Protein AF-A0ABC8BJB3-F1 (afdb_monomer)

pLDDT: mean 82.56, std 6.91, range [41.44, 89.44]

Solvent-accessible surface area (backbone atoms only — not comparable to full-atom values): 6788 Å² total; per-residue (Å²): 130,88,75,75,54,69,66,57,58,52,47,53,50,50,52,53,48,53,54,43,51,51,51,46,45,53,44,16,75,74,39,36,70,61,53,50,62,46,38,62,78,16,56,62,55,52,53,45,43,63,76,37,63,56,90,46,71,67,31,36,31,53,46,39,52,53,48,37,52,48,71,74,44,46,71,64,34,42,74,68,70,36,35,55,71,62,39,67,66,72,42,59,64,70,58,51,52,53,44,47,48,49,49,51,53,48,53,50,45,52,52,51,50,52,52,50,54,50,46,76,73,75,108

Organism: NCBI:txid693985

Secondary structure (DSSP, 8-state):
-----HHHHHHHHHHHHHHHHHHHHHHHHHHHHHHHHHTTT-HHHHHHHHHT---SHHHHHHHHHHHHHHHHSHHHHHHTTSS-HHHHHHS-HHHHHHHHHHHHHHHHHHHHHHHHHHHHHH-

Sequence (123 aa):
MNTVEPGIIAGIIMASVFLNLITMAYTAHRYIDTVESHLSNCQFVNDYKRLYAGDDLRSKVQRLWMAALVLSTPGLLIRRKLVDPQDLKNFPAELKVRILAAWMIGMLAMTASVIFYFWTKYL

Mean predicted aligned error: 6.94 Å

Structure (mmCIF, N/CA/C/O backbone):
data_AF-A0ABC8BJB3-F1
#
_entry.id   AF-A0ABC8BJB3-F1
#
loop_
_atom_site.group_PDB
_atom_site.id
_atom_site.type_symbol
_atom_site.label_atom_id
_atom_site.label_alt_id
_atom_site.label_comp_id
_atom_site.label_asym_id
_atom_site.label_entity_id
_atom_site.label_seq_id
_atom_site.pdbx_PDB_ins_code
_atom_site.Cartn_x
_atom_site.Cartn_y
_atom_site.Cartn_z
_atom_site.occupancy
_atom_site.B_iso_or_equiv
_atom_site.auth_seq_id
_atom_site.auth_comp_id
_atom_site.auth_asym_id
_atom_site.auth_atom_id
_atom_site.pdbx_PDB_model_num
ATOM 1 N N . MET A 1 1 ? 11.912 4.094 -36.645 1.00 41.44 1 MET A N 1
ATOM 2 C CA . MET A 1 1 ? 11.321 3.366 -35.500 1.00 41.44 1 MET A CA 1
ATOM 3 C C . MET A 1 1 ? 11.772 4.095 -34.250 1.00 41.44 1 MET A C 1
ATOM 5 O O . MET A 1 1 ? 12.966 4.112 -33.997 1.00 41.44 1 MET A O 1
ATOM 9 N N . ASN A 1 2 ? 10.866 4.788 -33.558 1.00 49.53 2 ASN A N 1
ATOM 10 C CA . ASN A 1 2 ? 11.206 5.582 -32.376 1.00 49.53 2 ASN A CA 1
ATOM 11 C C . ASN A 1 2 ? 11.551 4.625 -31.233 1.00 49.53 2 ASN A C 1
ATOM 13 O O . ASN A 1 2 ? 10.662 4.109 -30.560 1.00 49.53 2 ASN A O 1
ATOM 17 N N . THR A 1 3 ? 12.837 4.331 -31.072 1.00 62.78 3 THR A N 1
ATOM 18 C CA . THR A 1 3 ? 13.362 3.548 -29.958 1.00 62.78 3 THR A CA 1
ATOM 19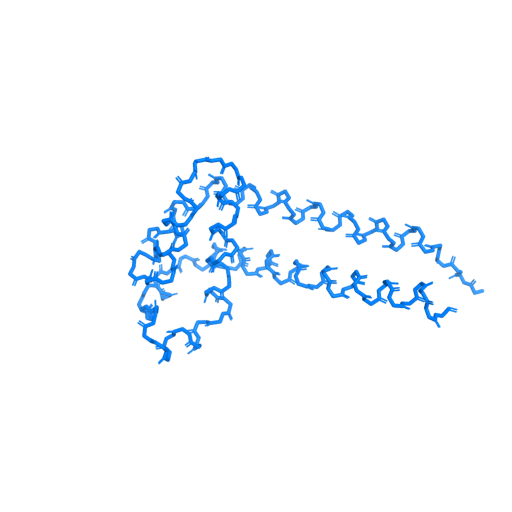 C C . THR A 1 3 ? 13.246 4.407 -28.711 1.00 62.78 3 THR A C 1
ATOM 21 O O . THR A 1 3 ? 14.131 5.206 -28.417 1.00 62.78 3 THR A O 1
ATOM 24 N N . VAL A 1 4 ? 12.112 4.311 -28.017 1.00 66.69 4 VAL A N 1
ATOM 25 C CA . VAL A 1 4 ? 11.988 4.874 -26.672 1.00 66.69 4 VAL A CA 1
ATOM 26 C C . VAL A 1 4 ? 13.131 4.281 -25.857 1.00 66.69 4 VAL A C 1
ATOM 28 O O . VAL A 1 4 ? 13.220 3.059 -25.726 1.00 66.69 4 VAL A O 1
ATOM 31 N N . GLU A 1 5 ? 14.039 5.131 -25.380 1.00 80.88 5 GLU A N 1
ATOM 32 C CA . GLU A 1 5 ? 15.176 4.662 -24.600 1.00 80.88 5 GLU A CA 1
ATOM 33 C C . GLU A 1 5 ? 14.646 3.924 -23.363 1.00 80.88 5 GLU A C 1
ATOM 35 O O . GLU A 1 5 ? 13.798 4.470 -22.645 1.00 80.88 5 GLU A O 1
ATOM 40 N N . PRO A 1 6 ? 15.135 2.707 -23.070 1.00 80.50 6 PRO A N 1
ATOM 41 C CA . PRO A 1 6 ? 14.722 1.949 -21.890 1.00 80.50 6 PRO A CA 1
ATOM 42 C C . PRO A 1 6 ? 14.811 2.764 -20.592 1.00 80.50 6 PRO A C 1
ATOM 44 O O . PRO A 1 6 ? 14.014 2.563 -19.676 1.00 80.50 6 PRO A O 1
ATOM 47 N N . GLY A 1 7 ? 15.733 3.734 -20.536 1.00 83.06 7 GLY A N 1
ATOM 48 C CA . GLY A 1 7 ? 15.873 4.677 -19.428 1.00 83.06 7 GLY A CA 1
ATOM 49 C C . GLY A 1 7 ? 14.640 5.555 -19.189 1.00 83.06 7 GLY A C 1
ATOM 50 O O . GLY A 1 7 ? 14.282 5.784 -18.037 1.00 83.06 7 GLY A O 1
ATOM 51 N N . ILE A 1 8 ? 13.937 5.987 -20.241 1.00 86.38 8 ILE A N 1
ATOM 52 C CA . ILE A 1 8 ? 12.709 6.791 -20.114 1.00 86.38 8 ILE A CA 1
ATOM 53 C C . ILE A 1 8 ? 11.586 5.940 -19.513 1.00 86.38 8 ILE A C 1
ATOM 55 O O . ILE A 1 8 ? 10.891 6.382 -18.599 1.00 86.38 8 ILE A O 1
ATOM 59 N N . ILE A 1 9 ? 11.445 4.694 -19.975 1.00 86.06 9 ILE A N 1
ATOM 60 C CA . ILE A 1 9 ? 10.439 3.750 -19.464 1.00 86.06 9 ILE A CA 1
ATOM 61 C C . ILE A 1 9 ? 10.709 3.448 -17.985 1.00 86.06 9 ILE A C 1
ATOM 63 O O . ILE A 1 9 ? 9.808 3.566 -17.153 1.00 86.06 9 ILE A O 1
ATOM 67 N N . ALA A 1 10 ? 11.961 3.140 -17.639 1.00 85.44 10 ALA A N 1
ATOM 68 C CA . ALA A 1 10 ? 12.373 2.921 -16.256 1.00 85.44 10 ALA A CA 1
ATOM 69 C C . ALA A 1 10 ? 12.139 4.163 -15.378 1.00 85.44 10 ALA A C 1
ATOM 71 O O . ALA A 1 10 ? 11.665 4.038 -14.249 1.00 85.44 10 ALA A O 1
ATOM 72 N N . GLY A 1 11 ? 12.418 5.360 -15.904 1.00 88.25 11 GLY A N 1
ATOM 73 C CA . GLY A 1 11 ? 12.177 6.631 -15.223 1.00 88.25 11 GLY A CA 1
ATOM 74 C C . GLY A 1 11 ? 10.699 6.858 -14.899 1.00 88.25 11 GLY A C 1
ATOM 75 O O . GLY A 1 11 ? 10.369 7.198 -13.764 1.00 88.25 11 GLY A O 1
ATOM 76 N N . ILE A 1 12 ? 9.799 6.601 -15.854 1.00 88.75 12 ILE A N 1
ATOM 77 C CA . ILE A 1 12 ? 8.344 6.725 -15.656 1.00 88.75 12 ILE A CA 1
ATOM 78 C C . ILE A 1 12 ? 7.844 5.725 -14.604 1.00 88.75 12 ILE A C 1
ATOM 80 O O . ILE A 1 12 ? 7.056 6.091 -13.726 1.00 88.75 12 ILE A O 1
ATOM 84 N N . ILE A 1 13 ? 8.318 4.475 -14.658 1.00 88.00 13 ILE A N 1
ATOM 85 C CA . ILE A 1 13 ? 7.959 3.444 -13.675 1.00 88.00 13 ILE A CA 1
ATOM 86 C C . ILE A 1 13 ? 8.441 3.858 -12.280 1.00 88.00 13 ILE A C 1
ATOM 88 O O . ILE A 1 13 ? 7.645 3.864 -11.342 1.00 88.00 13 ILE A O 1
ATOM 92 N N . MET A 1 14 ? 9.704 4.277 -12.141 1.00 87.75 14 MET A N 1
ATOM 93 C CA . MET A 1 14 ? 10.244 4.745 -10.861 1.00 87.75 14 MET A CA 1
ATOM 94 C C . MET A 1 14 ? 9.462 5.938 -10.317 1.00 87.75 14 MET A C 1
ATOM 96 O O . MET A 1 14 ? 9.034 5.903 -9.164 1.00 87.75 14 MET A O 1
ATOM 100 N N . ALA A 1 15 ? 9.217 6.965 -11.134 1.00 89.44 15 ALA A N 1
ATOM 101 C CA . ALA A 1 15 ? 8.445 8.134 -10.720 1.00 89.44 15 ALA A CA 1
ATOM 102 C C . ALA A 1 15 ? 7.048 7.739 -10.212 1.00 89.44 15 ALA A C 1
ATOM 104 O O . ALA A 1 15 ? 6.615 8.208 -9.160 1.00 89.44 15 ALA A O 1
ATOM 105 N N . SER A 1 16 ? 6.380 6.813 -10.904 1.00 86.94 16 SER A N 1
ATOM 106 C CA . SER A 1 16 ? 5.066 6.296 -10.505 1.00 86.94 16 SER A CA 1
ATOM 107 C C . SER A 1 16 ? 5.113 5.561 -9.159 1.00 86.94 16 SER A C 1
ATOM 109 O O . SER A 1 16 ? 4.240 5.764 -8.313 1.00 86.94 16 SER A O 1
ATOM 111 N N . VAL A 1 17 ? 6.151 4.750 -8.920 1.00 86.69 17 VAL A N 1
ATOM 112 C CA . VAL A 1 17 ? 6.365 4.063 -7.634 1.00 86.69 17 VAL A CA 1
ATOM 113 C C . VAL A 1 17 ? 6.594 5.071 -6.508 1.00 86.69 17 VAL A C 1
ATOM 115 O O . VAL A 1 17 ? 5.945 4.975 -5.467 1.00 86.69 17 VAL A O 1
ATOM 118 N N . PHE A 1 18 ? 7.462 6.066 -6.712 1.00 88.25 18 PHE A N 1
ATOM 119 C CA . PHE A 1 18 ? 7.742 7.090 -5.701 1.00 88.25 18 PHE A CA 1
ATOM 120 C C . PHE A 1 18 ? 6.509 7.930 -5.364 1.00 88.25 18 PHE A C 1
ATOM 122 O O . PHE A 1 18 ? 6.211 8.128 -4.186 1.00 88.25 18 PHE A O 1
ATOM 129 N N . LEU A 1 19 ? 5.750 8.373 -6.370 1.00 88.62 19 LEU A N 1
ATOM 130 C CA . LEU A 1 19 ? 4.500 9.106 -6.155 1.00 88.62 19 LEU A CA 1
ATOM 131 C C . LEU A 1 19 ? 3.487 8.277 -5.359 1.00 88.62 19 LEU A C 1
ATOM 133 O O . LEU A 1 19 ? 2.823 8.802 -4.459 1.00 88.62 19 LEU A O 1
ATOM 137 N N . ASN A 1 20 ? 3.397 6.975 -5.639 1.00 87.88 20 ASN A N 1
ATOM 138 C CA . ASN A 1 20 ? 2.520 6.089 -4.886 1.00 87.88 20 ASN A CA 1
ATOM 139 C C . ASN A 1 20 ? 2.992 5.909 -3.435 1.00 87.88 20 ASN A C 1
ATOM 141 O O . ASN A 1 20 ? 2.191 6.027 -2.510 1.00 87.88 20 ASN A O 1
ATOM 145 N N . LEU A 1 21 ? 4.295 5.715 -3.211 1.00 85.44 21 LEU A N 1
ATOM 146 C CA . LEU A 1 21 ? 4.865 5.630 -1.864 1.00 85.44 21 LEU A CA 1
ATOM 147 C C . LEU A 1 21 ? 4.588 6.894 -1.047 1.00 85.44 21 LEU A C 1
ATOM 149 O O . LEU A 1 21 ? 4.180 6.786 0.106 1.00 85.44 21 LEU A O 1
ATOM 153 N N . ILE A 1 22 ? 4.739 8.081 -1.642 1.00 88.12 22 ILE A N 1
ATOM 154 C CA . ILE A 1 22 ? 4.420 9.357 -0.985 1.00 88.12 22 ILE A CA 1
ATOM 155 C C . ILE A 1 22 ? 2.924 9.432 -0.661 1.00 88.12 22 ILE A C 1
ATOM 157 O O . ILE A 1 22 ? 2.546 9.787 0.455 1.00 88.12 22 ILE A O 1
ATOM 161 N N . THR A 1 23 ? 2.064 9.052 -1.607 1.00 85.81 23 THR A N 1
ATOM 162 C CA . THR A 1 23 ? 0.607 9.059 -1.417 1.00 85.81 23 THR A CA 1
ATOM 163 C C . THR A 1 23 ? 0.182 8.108 -0.300 1.00 85.81 23 THR A C 1
ATOM 165 O O . THR A 1 23 ? -0.638 8.474 0.547 1.00 85.81 23 THR A O 1
ATOM 168 N N . MET A 1 24 ? 0.760 6.907 -0.253 1.00 84.06 24 MET A N 1
ATOM 169 C CA . MET A 1 24 ? 0.528 5.932 0.809 1.00 84.06 24 MET A CA 1
ATOM 170 C C . MET A 1 24 ? 1.094 6.393 2.148 1.00 84.06 24 MET A C 1
ATOM 172 O O . MET A 1 24 ? 0.405 6.263 3.150 1.00 84.06 24 MET A O 1
ATOM 176 N N . ALA A 1 25 ? 2.291 6.979 2.184 1.00 85.12 25 ALA A N 1
ATOM 177 C CA . ALA A 1 25 ? 2.879 7.521 3.407 1.00 85.12 25 ALA A CA 1
ATOM 178 C C . ALA A 1 25 ? 2.032 8.660 3.986 1.00 85.12 25 ALA A C 1
ATOM 180 O O . ALA A 1 25 ? 1.729 8.659 5.178 1.00 85.12 25 ALA A O 1
ATOM 181 N N . TYR A 1 26 ? 1.573 9.581 3.136 1.00 87.69 26 TYR A N 1
ATOM 182 C CA . TYR A 1 26 ? 0.653 10.643 3.531 1.00 87.69 26 TYR A CA 1
ATOM 183 C C . TYR A 1 26 ? -0.672 10.074 4.049 1.00 87.69 26 TYR A C 1
ATOM 185 O O . TYR A 1 26 ? -1.164 10.478 5.103 1.00 87.69 26 TYR A O 1
ATOM 193 N N . THR A 1 27 ? -1.240 9.106 3.324 1.00 84.69 27 THR A N 1
ATOM 194 C CA . THR A 1 27 ? -2.513 8.486 3.705 1.00 84.69 27 THR A CA 1
ATOM 195 C C . THR A 1 27 ? -2.374 7.703 5.009 1.00 84.69 27 THR A C 1
ATOM 197 O O . THR A 1 27 ? -3.255 7.775 5.857 1.00 84.69 27 THR A O 1
ATOM 200 N N . ALA A 1 28 ? -1.248 7.022 5.213 1.00 85.75 28 ALA A N 1
ATOM 201 C CA . ALA A 1 28 ? -0.957 6.271 6.424 1.00 85.75 28 ALA A CA 1
ATOM 202 C C . ALA A 1 28 ? -0.785 7.216 7.607 1.00 85.75 28 ALA A C 1
ATOM 204 O O . ALA A 1 28 ? -1.403 7.019 8.639 1.00 85.75 28 ALA A O 1
ATOM 205 N N . HIS A 1 29 ? -0.019 8.293 7.459 1.00 85.00 29 HIS A N 1
ATOM 206 C CA . HIS A 1 29 ? 0.146 9.241 8.553 1.00 85.00 29 HIS A CA 1
ATOM 207 C C . HIS A 1 29 ? -1.179 9.921 8.934 1.00 85.00 29 HIS A C 1
ATOM 209 O O . HIS A 1 29 ? -1.416 10.179 10.111 1.00 85.00 29 HIS A O 1
ATOM 215 N N . ARG A 1 30 ? -2.035 10.250 7.959 1.00 86.56 30 ARG A N 1
ATOM 216 C CA . ARG A 1 30 ? -3.235 11.059 8.216 1.00 86.56 30 ARG A CA 1
ATOM 217 C C . ARG A 1 30 ? -4.496 10.257 8.526 1.00 86.56 30 ARG A C 1
ATOM 219 O O . ARG A 1 30 ? -5.344 10.754 9.256 1.00 86.56 30 ARG A O 1
ATOM 226 N N . TYR A 1 31 ? -4.648 9.068 7.951 1.00 84.81 31 TYR A N 1
ATOM 227 C CA . TYR A 1 31 ? -5.908 8.324 7.992 1.00 84.81 31 TYR A CA 1
ATOM 228 C C . TYR A 1 31 ? -5.791 6.943 8.634 1.00 84.81 31 TYR A C 1
ATOM 230 O O . TYR A 1 31 ? -6.822 6.295 8.785 1.00 84.81 31 TYR A O 1
ATOM 238 N N . ILE A 1 32 ? -4.599 6.474 9.033 1.00 85.19 32 ILE A N 1
ATOM 239 C CA . ILE A 1 32 ? -4.461 5.118 9.594 1.00 85.19 32 ILE A CA 1
ATOM 240 C C . ILE A 1 32 ? -5.344 4.906 10.823 1.00 85.19 32 ILE A C 1
ATOM 242 O O . ILE A 1 32 ? -5.998 3.875 10.916 1.00 85.19 32 ILE A O 1
ATOM 246 N N . ASP A 1 33 ? -5.452 5.901 11.702 1.00 84.12 33 ASP A N 1
ATOM 247 C CA . ASP A 1 33 ? -6.270 5.790 12.913 1.00 84.12 33 ASP A CA 1
ATOM 248 C C . ASP A 1 33 ? -7.761 5.668 12.573 1.00 84.12 33 ASP A C 1
ATOM 250 O O . ASP A 1 33 ? -8.491 4.903 13.199 1.00 84.12 33 ASP A O 1
ATOM 254 N N . THR A 1 34 ? -8.214 6.367 11.526 1.00 85.44 34 THR A N 1
ATOM 255 C CA . THR A 1 34 ? -9.583 6.250 11.005 1.00 85.44 34 THR A CA 1
ATOM 256 C C . THR A 1 34 ? -9.820 4.900 10.335 1.00 85.44 34 THR A C 1
ATOM 258 O O . THR A 1 34 ? -10.888 4.313 10.483 1.00 85.44 34 THR A O 1
ATOM 261 N N . VAL A 1 35 ? -8.841 4.392 9.587 1.00 84.69 35 VAL A N 1
ATOM 262 C CA . VAL A 1 35 ? -8.935 3.080 8.934 1.00 84.69 35 VAL A CA 1
ATOM 263 C C . VAL A 1 35 ? -9.021 1.975 9.987 1.00 84.69 35 VAL A C 1
ATOM 265 O O . VAL A 1 35 ? -9.882 1.103 9.895 1.00 84.69 35 VAL A O 1
ATOM 268 N N . GLU A 1 36 ? -8.163 2.032 11.003 1.00 84.00 36 GLU A N 1
ATOM 269 C CA . GLU A 1 36 ? -8.135 1.067 12.101 1.00 84.00 36 GLU A CA 1
ATOM 270 C C . GLU A 1 36 ? -9.381 1.154 12.986 1.00 84.00 36 GLU A C 1
ATOM 272 O O . GLU A 1 36 ? -9.839 0.121 13.466 1.00 84.00 36 GLU A O 1
ATOM 277 N N . SER A 1 37 ? -9.968 2.341 13.179 1.00 84.62 37 SER A N 1
ATOM 278 C CA . SER A 1 37 ? -11.210 2.467 13.950 1.00 84.62 37 SER A CA 1
ATOM 279 C C . SER A 1 37 ? -12.401 1.813 13.245 1.00 84.62 37 SER A C 1
ATOM 281 O O . SER A 1 37 ? -13.183 1.116 13.892 1.00 84.62 37 SER A O 1
ATOM 283 N N . HIS A 1 38 ? -12.503 1.963 11.920 1.00 82.25 38 HIS A N 1
ATOM 284 C CA . HIS A 1 38 ? -13.564 1.334 11.125 1.00 82.25 38 HIS A CA 1
ATOM 285 C C . HIS A 1 38 ? -13.357 -0.168 10.925 1.00 82.25 38 HIS A C 1
ATOM 287 O O . HIS A 1 38 ? -14.321 -0.872 10.657 1.00 82.25 38 HIS A O 1
ATOM 293 N N . LEU A 1 39 ? -12.120 -0.656 11.033 1.00 81.44 39 LEU A N 1
ATOM 294 C CA . LEU A 1 39 ? -11.776 -2.077 10.934 1.00 81.44 39 LEU A CA 1
ATOM 295 C C . LEU A 1 39 ? -11.456 -2.679 12.309 1.00 81.44 39 LEU A C 1
ATOM 297 O O . LEU A 1 39 ? -10.728 -3.667 12.402 1.00 81.44 39 LEU A O 1
ATOM 301 N N . SER A 1 40 ? -11.979 -2.088 13.383 1.00 80.94 40 SER A N 1
ATOM 302 C CA . SER A 1 40 ? -11.655 -2.486 14.754 1.00 80.94 40 SER A CA 1
ATOM 303 C C . SER A 1 40 ? -12.166 -3.883 15.120 1.00 80.94 40 SER A C 1
ATOM 305 O O . SER A 1 40 ? -11.542 -4.536 15.959 1.00 80.94 40 SER A O 1
ATOM 307 N N . ASN A 1 41 ? -13.213 -4.397 14.457 1.00 80.69 41 ASN A N 1
ATOM 308 C CA . ASN A 1 41 ? -13.677 -5.778 14.648 1.00 80.69 41 ASN A CA 1
ATOM 309 C C . ASN A 1 41 ? -12.943 -6.788 13.750 1.00 80.69 41 ASN A C 1
ATOM 311 O O . ASN A 1 41 ? -13.163 -7.995 13.856 1.00 80.69 41 ASN A O 1
ATOM 315 N N . CYS A 1 42 ? -12.045 -6.332 12.873 1.00 77.56 42 CYS A N 1
ATOM 316 C CA . CYS A 1 42 ? -11.245 -7.212 12.034 1.00 77.56 42 CYS A CA 1
ATOM 317 C C . CYS A 1 42 ? -10.070 -7.790 12.831 1.00 77.56 42 CYS A C 1
ATOM 319 O O . CYS A 1 42 ? -9.107 -7.088 13.156 1.00 77.56 42 CYS A O 1
ATOM 321 N N . GLN A 1 43 ? -10.109 -9.100 13.090 1.00 80.62 43 GLN A N 1
ATOM 322 C CA . GLN A 1 43 ? -9.024 -9.798 13.784 1.00 80.62 43 GLN A CA 1
ATOM 323 C C . GLN A 1 43 ? -7.693 -9.636 13.038 1.00 80.62 43 GLN A C 1
ATOM 325 O O . GLN A 1 43 ? -6.673 -9.343 13.653 1.00 80.62 43 GLN A O 1
ATOM 330 N N . PHE A 1 44 ? -7.724 -9.718 11.704 1.00 78.44 44 PHE A N 1
ATOM 331 C CA . PHE A 1 44 ? -6.536 -9.568 10.865 1.00 78.44 44 PHE A CA 1
ATOM 332 C C . PHE A 1 44 ? -5.879 -8.192 11.062 1.00 78.44 44 PHE A C 1
ATOM 334 O O . PHE A 1 44 ? -4.683 -8.113 11.321 1.00 78.44 44 PHE A O 1
ATOM 341 N N . VAL A 1 45 ? -6.649 -7.098 11.015 1.00 81.69 45 VAL A N 1
ATOM 342 C CA . VAL A 1 45 ? -6.110 -5.737 11.207 1.00 81.69 45 VAL A CA 1
ATOM 343 C C . VAL A 1 45 ? -5.546 -5.559 12.617 1.00 81.69 45 VAL A C 1
ATOM 345 O O . VAL A 1 45 ? -4.469 -4.983 12.769 1.00 81.69 45 VAL A O 1
ATOM 348 N N . ASN A 1 46 ? -6.210 -6.103 13.638 1.00 84.00 46 ASN A N 1
ATOM 349 C CA . ASN A 1 46 ? -5.724 -6.046 15.017 1.00 84.00 46 ASN A CA 1
ATOM 350 C C . ASN A 1 46 ? -4.427 -6.838 15.231 1.00 84.00 46 ASN A C 1
ATOM 352 O O . ASN A 1 46 ? -3.529 -6.361 15.929 1.00 84.00 46 ASN A O 1
ATOM 356 N N . ASP A 1 47 ? -4.291 -8.008 14.608 1.00 84.69 47 ASP A N 1
ATOM 357 C CA . ASP A 1 47 ? -3.066 -8.809 14.674 1.00 84.69 47 ASP A CA 1
ATOM 358 C C . ASP A 1 47 ? -1.889 -8.059 14.032 1.00 84.69 47 ASP A C 1
ATOM 360 O O . ASP A 1 47 ? -0.810 -7.964 14.623 1.00 84.69 47 ASP A O 1
ATOM 364 N N . TYR A 1 48 ? -2.106 -7.420 12.877 1.00 82.75 48 TYR A N 1
ATOM 365 C CA . TYR A 1 48 ? -1.084 -6.581 12.243 1.00 82.75 48 TYR A CA 1
ATOM 366 C C . TYR A 1 48 ? -0.787 -5.301 13.018 1.00 82.75 48 TYR A C 1
ATOM 368 O O . TYR A 1 48 ? 0.366 -4.874 13.053 1.00 82.75 48 TYR A O 1
ATOM 376 N N . LYS A 1 49 ? -1.784 -4.701 13.671 1.00 84.31 49 LYS A N 1
ATOM 377 C CA . LYS A 1 49 ? -1.575 -3.557 14.562 1.00 84.31 49 LYS A CA 1
ATOM 378 C C . LYS A 1 49 ? -0.667 -3.919 15.736 1.00 84.31 49 LYS A C 1
ATOM 380 O O . LYS A 1 49 ? 0.193 -3.122 16.094 1.00 84.31 49 LYS A O 1
ATOM 385 N N . ARG A 1 50 ? -0.810 -5.126 16.295 1.00 84.69 50 ARG A N 1
ATOM 386 C CA . ARG A 1 50 ? 0.083 -5.650 17.343 1.00 84.69 50 ARG A CA 1
ATOM 387 C C . ARG A 1 50 ? 1.481 -5.954 16.810 1.00 84.69 50 ARG A C 1
ATOM 389 O O . ARG A 1 50 ? 2.459 -5.606 17.461 1.00 84.69 50 ARG A O 1
ATOM 396 N N . LEU A 1 51 ? 1.579 -6.562 15.626 1.00 84.38 51 LEU A N 1
ATOM 397 C CA . LEU A 1 51 ? 2.864 -6.875 14.990 1.00 84.38 51 LEU A CA 1
ATOM 398 C C . LEU A 1 51 ? 3.655 -5.605 14.633 1.00 84.38 51 LEU A C 1
ATOM 400 O O . LEU A 1 51 ? 4.874 -5.565 14.768 1.00 84.38 51 LEU A O 1
ATOM 404 N N . TYR A 1 52 ? 2.949 -4.556 14.211 1.00 81.38 52 TYR A N 1
ATOM 405 C CA . TYR A 1 52 ? 3.497 -3.253 13.838 1.00 81.38 52 TYR A CA 1
ATOM 406 C C . TYR A 1 52 ? 3.064 -2.165 14.830 1.00 81.38 52 TYR A C 1
ATOM 408 O O . TYR A 1 52 ? 2.587 -1.096 14.439 1.00 81.38 52 TYR A O 1
ATOM 416 N N . ALA A 1 53 ? 3.252 -2.438 16.124 1.00 79.69 53 ALA A N 1
ATOM 417 C CA . ALA A 1 53 ? 2.892 -1.527 17.214 1.00 79.69 53 ALA A CA 1
ATOM 418 C C . ALA A 1 53 ? 3.769 -0.261 17.294 1.00 79.69 53 ALA A C 1
ATOM 420 O O . ALA A 1 53 ? 3.459 0.642 18.065 1.00 79.69 53 ALA A O 1
ATOM 421 N N . GLY A 1 54 ? 4.848 -0.178 16.508 1.00 79.62 54 GLY A N 1
ATOM 422 C CA . GLY A 1 54 ? 5.670 1.028 16.421 1.00 79.62 54 GLY A CA 1
ATOM 423 C C . GLY A 1 54 ? 4.874 2.226 15.897 1.00 79.62 54 GLY A C 1
ATOM 424 O O . GLY A 1 54 ? 4.006 2.075 15.031 1.00 79.62 54 GLY A O 1
ATOM 425 N N . ASP A 1 55 ? 5.196 3.423 16.384 1.00 77.00 55 ASP A N 1
ATOM 426 C CA . ASP A 1 55 ? 4.561 4.676 15.944 1.00 77.00 55 ASP A CA 1
ATOM 427 C C . ASP A 1 55 ? 5.282 5.337 14.749 1.00 77.00 55 ASP A C 1
ATOM 429 O O . ASP A 1 55 ? 4.917 6.417 14.275 1.00 77.00 55 ASP A O 1
ATOM 433 N N . ASP A 1 56 ? 6.295 4.656 14.214 1.00 84.31 56 ASP A N 1
ATOM 434 C CA . ASP A 1 56 ? 7.081 5.122 13.081 1.00 84.31 56 ASP A CA 1
ATOM 435 C C . ASP A 1 56 ? 6.261 5.169 11.781 1.00 84.31 56 ASP A C 1
ATOM 437 O O . ASP A 1 56 ? 5.300 4.427 11.559 1.00 84.31 56 ASP A O 1
ATOM 441 N N . LEU A 1 57 ? 6.695 6.003 10.831 1.00 81.38 57 LEU A N 1
ATOM 442 C CA . LEU A 1 57 ? 6.040 6.099 9.522 1.00 81.38 57 LEU A CA 1
ATOM 443 C C . LEU A 1 57 ? 5.997 4.743 8.795 1.00 81.38 57 LEU A C 1
ATOM 445 O O . LEU A 1 57 ? 5.020 4.422 8.123 1.00 81.38 57 LEU A O 1
ATOM 449 N N . ARG A 1 58 ? 7.043 3.921 8.952 1.00 81.56 58 ARG A N 1
ATOM 450 C CA . ARG A 1 58 ? 7.149 2.613 8.292 1.00 81.56 58 ARG A CA 1
ATOM 451 C C . ARG A 1 58 ? 6.097 1.625 8.797 1.00 81.56 58 ARG A C 1
ATOM 453 O O . ARG A 1 58 ? 5.466 0.959 7.980 1.00 81.56 58 ARG A O 1
ATOM 460 N N . SER A 1 59 ? 5.898 1.530 10.111 1.00 82.38 59 SER A N 1
ATOM 461 C CA . SER 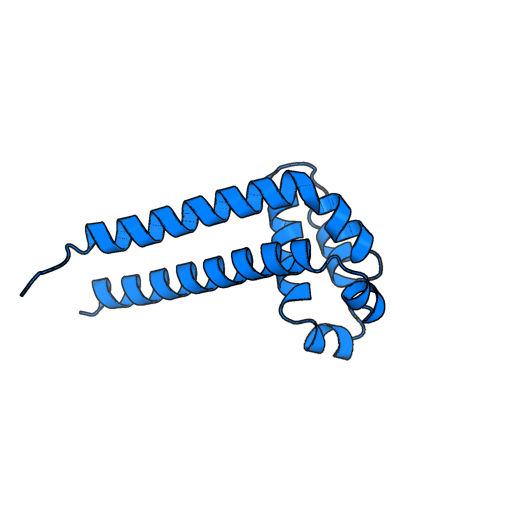A 1 59 ? 4.873 0.660 10.697 1.00 82.38 59 SER A CA 1
ATOM 462 C C . SER A 1 59 ? 3.474 1.140 10.323 1.00 82.38 59 SER A C 1
ATOM 464 O O . SER A 1 59 ? 2.655 0.322 9.912 1.00 82.38 59 SER A O 1
ATOM 466 N N . LYS A 1 60 ? 3.220 2.458 10.335 1.00 85.62 60 LYS A N 1
ATOM 467 C CA . LYS A 1 60 ? 1.948 3.047 9.871 1.00 85.62 60 LYS A CA 1
ATOM 468 C C . LYS A 1 60 ? 1.638 2.689 8.421 1.00 85.62 60 LYS A C 1
ATOM 470 O O . LYS A 1 60 ? 0.525 2.261 8.117 1.00 85.62 60 LYS A O 1
ATOM 475 N N . VAL A 1 61 ? 2.625 2.828 7.534 1.00 85.81 61 VAL A N 1
ATOM 476 C CA . VAL A 1 61 ? 2.494 2.432 6.127 1.00 85.81 61 VAL A CA 1
ATOM 477 C C . VAL A 1 61 ? 2.157 0.950 6.038 1.00 85.81 61 VAL A C 1
ATOM 479 O O . VAL A 1 61 ? 1.172 0.596 5.402 1.00 85.81 61 VAL A O 1
ATOM 482 N N . GLN A 1 62 ? 2.891 0.084 6.732 1.00 84.69 62 GLN A N 1
ATOM 483 C CA . GLN A 1 62 ? 2.661 -1.358 6.680 1.00 84.69 62 GLN A CA 1
ATOM 484 C C . GLN A 1 62 ? 1.254 -1.765 7.153 1.00 84.69 62 GLN A C 1
ATOM 486 O O . GLN A 1 62 ? 0.608 -2.600 6.518 1.00 84.69 62 GLN A O 1
ATOM 491 N N . ARG A 1 63 ? 0.734 -1.134 8.215 1.00 85.62 63 ARG A N 1
ATOM 492 C CA . ARG A 1 63 ? -0.654 -1.331 8.669 1.00 85.62 63 ARG A CA 1
ATOM 493 C C . ARG A 1 63 ? -1.664 -0.871 7.614 1.00 85.62 63 ARG A C 1
ATOM 495 O O . ARG A 1 63 ? -2.643 -1.576 7.370 1.00 85.62 63 ARG A O 1
ATOM 502 N N . LEU A 1 64 ? -1.399 0.246 6.927 1.00 87.19 64 LEU A N 1
ATOM 503 C CA . LEU A 1 64 ? -2.241 0.719 5.823 1.00 87.19 64 LEU A CA 1
ATOM 504 C C . LEU A 1 64 ? -2.242 -0.261 4.642 1.00 87.19 64 LEU A C 1
ATOM 506 O O . LEU A 1 64 ? -3.304 -0.531 4.085 1.00 87.19 64 LEU A O 1
ATOM 510 N N . TRP A 1 65 ? -1.082 -0.823 4.281 1.00 84.62 65 TRP A N 1
ATOM 511 C CA . TRP A 1 65 ? -0.985 -1.854 3.240 1.00 84.62 65 TRP A CA 1
ATOM 512 C C . TRP A 1 65 ? -1.845 -3.074 3.600 1.00 84.62 65 TRP A C 1
ATOM 514 O O . TRP A 1 65 ? -2.614 -3.558 2.773 1.00 84.62 65 TRP A O 1
ATOM 524 N N . MET A 1 66 ? -1.796 -3.541 4.847 1.00 86.44 66 MET A N 1
ATOM 525 C CA . MET A 1 66 ? -2.628 -4.671 5.277 1.00 86.44 66 MET A CA 1
ATOM 526 C C . MET A 1 66 ? -4.124 -4.338 5.255 1.00 86.44 66 MET A C 1
ATOM 528 O O . MET A 1 66 ? -4.927 -5.149 4.794 1.00 86.44 66 MET A O 1
ATOM 532 N N . ALA A 1 67 ? -4.511 -3.131 5.671 1.00 86.56 67 ALA A N 1
ATOM 533 C CA . ALA A 1 67 ? -5.895 -2.679 5.557 1.00 86.56 67 ALA A CA 1
ATOM 534 C C . ALA A 1 67 ? -6.360 -2.594 4.091 1.00 86.56 67 ALA A C 1
ATOM 536 O O . ALA A 1 67 ? -7.473 -3.005 3.767 1.00 86.56 67 ALA A O 1
ATOM 537 N N . ALA A 1 68 ? -5.505 -2.130 3.179 1.00 87.19 68 ALA A N 1
ATOM 538 C CA . ALA A 1 68 ? -5.791 -2.103 1.747 1.00 87.19 68 ALA A CA 1
ATOM 539 C C . ALA A 1 68 ? -5.971 -3.515 1.161 1.00 87.19 68 ALA A C 1
ATOM 541 O O . ALA A 1 68 ? -6.897 -3.752 0.381 1.00 87.19 68 ALA A O 1
ATOM 542 N N . LEU A 1 69 ? -5.148 -4.481 1.586 1.00 85.31 69 LEU A N 1
ATOM 543 C CA . LEU A 1 69 ? -5.315 -5.891 1.231 1.00 85.31 69 LEU A CA 1
ATOM 544 C C . LEU A 1 69 ? -6.680 -6.418 1.701 1.00 85.31 69 LEU A C 1
ATOM 546 O O . LEU A 1 69 ? -7.406 -7.036 0.922 1.00 85.31 69 LEU A O 1
ATOM 550 N N . VAL A 1 70 ? -7.066 -6.101 2.940 1.00 85.44 70 VAL A N 1
ATOM 551 C CA . VAL A 1 70 ? -8.372 -6.468 3.503 1.00 85.44 70 VAL A CA 1
ATOM 552 C C . VAL A 1 70 ? -9.526 -5.876 2.693 1.00 85.44 70 VAL A C 1
ATOM 554 O O . VAL A 1 70 ? -10.468 -6.584 2.334 1.00 85.44 70 VAL A O 1
ATOM 557 N N . LEU A 1 71 ? -9.429 -4.591 2.348 1.00 84.62 71 LEU A N 1
ATOM 558 C CA . LEU A 1 71 ? -10.438 -3.881 1.562 1.00 84.62 71 LEU A CA 1
ATOM 559 C C . LEU A 1 71 ? -10.511 -4.354 0.103 1.00 84.62 71 LEU A C 1
ATOM 561 O O . LEU A 1 71 ? -11.578 -4.243 -0.502 1.00 84.62 71 LEU A O 1
ATOM 565 N N . SER A 1 72 ? -9.409 -4.855 -0.465 1.00 84.69 72 SER A N 1
ATOM 566 C CA . SER A 1 72 ? -9.360 -5.368 -1.843 1.00 84.69 72 SER A CA 1
ATOM 567 C C . SER A 1 72 ? -9.871 -6.804 -1.959 1.00 84.69 72 SER A C 1
ATOM 569 O O . SER A 1 72 ? -10.432 -7.175 -2.988 1.00 84.69 72 SER A O 1
ATOM 571 N N . THR A 1 73 ? -9.756 -7.599 -0.890 1.00 83.50 73 THR A N 1
ATOM 572 C CA . THR A 1 73 ? -10.227 -8.994 -0.843 1.00 83.50 73 THR A CA 1
ATOM 573 C C . THR A 1 73 ? -11.272 -9.260 0.254 1.00 83.50 73 THR A C 1
ATOM 575 O O . THR A 1 73 ? -11.184 -10.258 0.978 1.00 83.50 73 THR A O 1
ATOM 578 N N . PRO A 1 74 ? -12.342 -8.443 0.352 1.00 77.50 74 PRO A N 1
ATOM 579 C CA . PRO A 1 74 ? -13.301 -8.541 1.448 1.00 77.50 74 PRO A CA 1
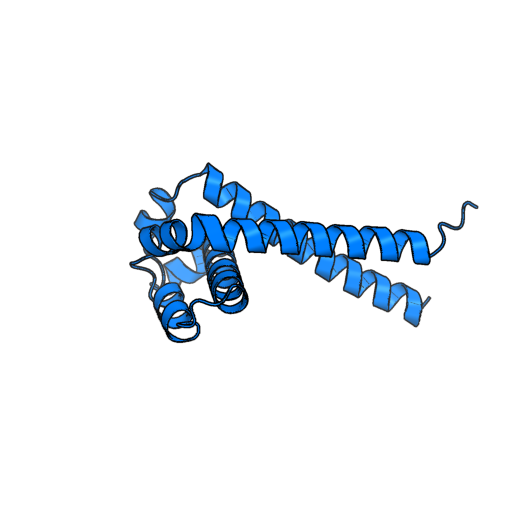ATOM 580 C C . PRO A 1 74 ? -14.038 -9.884 1.440 1.00 77.50 74 PRO A C 1
ATOM 582 O O . PRO A 1 74 ? -14.254 -10.479 2.489 1.00 77.50 74 PRO A O 1
ATOM 585 N N . GLY A 1 75 ? -14.369 -10.424 0.261 1.00 77.19 75 GLY A N 1
ATOM 586 C CA . GLY A 1 75 ? -15.113 -11.682 0.142 1.00 77.19 75 GLY A CA 1
ATOM 587 C C . GLY A 1 75 ? -14.384 -12.901 0.720 1.00 77.19 75 GLY A C 1
ATOM 588 O O . GLY A 1 75 ? -15.020 -13.774 1.309 1.00 77.19 75 GLY A O 1
ATOM 589 N N . LEU A 1 76 ? -13.052 -12.957 0.603 1.00 74.31 76 LEU A N 1
ATOM 590 C CA . LEU A 1 76 ? -12.244 -14.040 1.177 1.00 74.31 76 LEU A CA 1
ATOM 591 C C . LEU A 1 76 ? -12.197 -13.950 2.706 1.00 74.31 76 LEU A C 1
ATOM 593 O O . LEU A 1 76 ? -12.298 -14.968 3.390 1.00 74.31 76 LEU A O 1
ATOM 597 N N . LEU A 1 77 ? -12.084 -12.735 3.238 1.00 75.56 77 LEU A N 1
ATOM 598 C CA . LEU A 1 77 ? -11.985 -12.488 4.675 1.00 75.56 77 LEU A CA 1
ATOM 599 C C . LEU A 1 77 ? -13.331 -12.631 5.391 1.00 75.56 77 LEU A C 1
ATOM 601 O O . LEU A 1 77 ? -13.373 -13.204 6.479 1.00 75.56 77 LEU A O 1
ATOM 6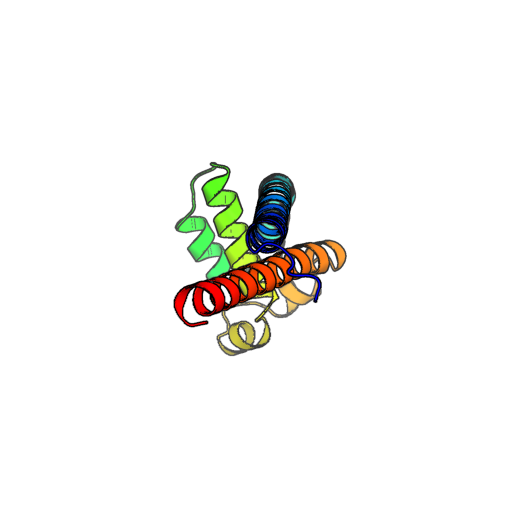05 N N . ILE A 1 78 ? -14.430 -12.223 4.749 1.00 78.19 78 ILE A N 1
ATOM 606 C CA . ILE A 1 78 ? -15.796 -12.468 5.233 1.00 78.19 78 ILE A CA 1
ATOM 607 C C . ILE A 1 78 ? -16.060 -13.977 5.312 1.00 78.19 78 ILE A C 1
ATOM 609 O O . ILE A 1 78 ? -16.542 -14.469 6.330 1.00 78.19 78 ILE A O 1
ATOM 613 N N . ARG A 1 79 ? -15.682 -14.747 4.278 1.00 76.31 79 ARG A N 1
ATOM 614 C CA . ARG A 1 79 ? -15.818 -16.218 4.292 1.00 76.31 79 ARG A CA 1
ATOM 615 C C . ARG A 1 79 ? -15.023 -16.876 5.417 1.00 76.31 79 ARG A C 1
ATOM 617 O O . ARG A 1 79 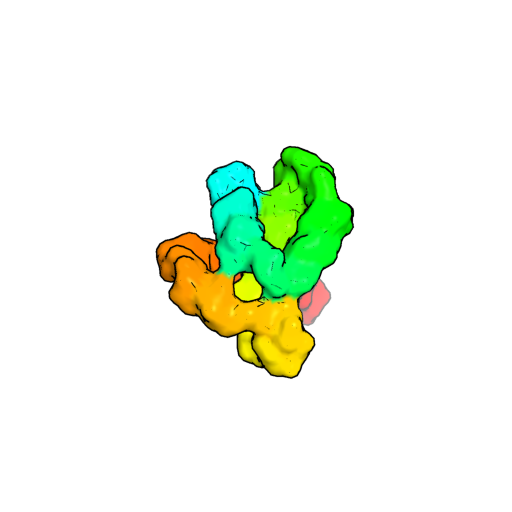? -15.460 -17.886 5.957 1.00 76.31 79 ARG A O 1
ATOM 624 N N . ARG A 1 80 ? -13.874 -16.302 5.777 1.00 75.19 80 ARG A N 1
ATOM 625 C CA . ARG A 1 80 ? -13.038 -16.763 6.893 1.00 75.19 80 ARG A CA 1
ATOM 626 C C . ARG A 1 80 ? -13.473 -16.213 8.258 1.00 75.19 80 ARG A C 1
ATOM 628 O O . ARG A 1 80 ? -12.815 -16.528 9.240 1.00 75.19 80 ARG A O 1
ATOM 635 N N . LYS A 1 81 ? -14.558 -15.426 8.331 1.00 75.62 81 LYS A N 1
ATOM 636 C CA . LYS A 1 81 ? -15.030 -14.720 9.541 1.00 75.62 81 LYS A CA 1
ATOM 637 C C . LYS A 1 81 ? -13.965 -13.817 10.185 1.00 75.62 81 LYS A C 1
ATOM 639 O O . LYS A 1 81 ? -14.007 -13.567 11.382 1.00 75.62 81 LYS A O 1
ATOM 644 N N . LEU A 1 82 ? -13.011 -13.334 9.386 1.00 74.62 82 LEU A N 1
ATOM 645 C CA . LEU A 1 82 ? -11.922 -12.467 9.849 1.00 74.62 82 LEU A CA 1
ATOM 646 C C . LEU A 1 82 ? -12.296 -10.980 9.805 1.00 74.62 82 LEU A C 1
ATOM 648 O O . LEU A 1 82 ? -11.625 -10.174 10.441 1.00 74.62 82 LEU A O 1
ATOM 652 N N . VAL A 1 83 ? -13.334 -10.625 9.039 1.00 76.44 83 VAL A N 1
ATOM 653 C CA . VAL A 1 83 ? -13.827 -9.254 8.843 1.00 76.44 83 VAL A CA 1
ATOM 654 C C . VAL A 1 83 ? -15.349 -9.248 8.947 1.00 76.44 83 VAL A C 1
ATOM 656 O O . VAL A 1 83 ? -16.006 -10.081 8.314 1.00 76.44 83 VAL A O 1
ATOM 659 N N . ASP A 1 84 ? -15.898 -8.286 9.687 1.00 77.75 84 ASP A N 1
ATOM 660 C CA . ASP A 1 84 ? -17.338 -8.038 9.734 1.00 77.75 84 ASP A CA 1
ATOM 661 C C . ASP A 1 84 ? -17.802 -7.304 8.453 1.00 77.75 84 ASP A C 1
ATOM 663 O O . ASP A 1 84 ? -17.260 -6.250 8.100 1.00 77.75 84 ASP A O 1
ATOM 667 N N . PRO A 1 85 ? -18.802 -7.822 7.717 1.00 74.19 85 PRO A N 1
ATOM 668 C CA . PRO A 1 85 ? -19.406 -7.113 6.592 1.00 74.19 85 PRO A CA 1
ATOM 669 C C . PRO A 1 85 ? -19.962 -5.723 6.943 1.00 74.19 85 PRO A C 1
ATOM 671 O O . PRO A 1 85 ? -20.032 -4.865 6.060 1.00 74.19 85 PRO A O 1
ATOM 674 N N . GLN A 1 86 ? -20.379 -5.489 8.193 1.00 76.25 86 GLN A N 1
ATOM 675 C CA . GLN A 1 86 ? -20.897 -4.193 8.640 1.00 76.25 86 GLN A CA 1
ATOM 676 C C . GLN A 1 86 ? -19.799 -3.129 8.715 1.00 76.25 86 GLN A C 1
ATOM 678 O O . GLN A 1 86 ? -20.015 -2.018 8.228 1.00 76.25 86 GLN A O 1
ATOM 683 N N . ASP A 1 87 ? -18.608 -3.481 9.205 1.00 77.19 87 ASP A N 1
ATOM 684 C CA . ASP A 1 87 ? -17.428 -2.601 9.222 1.00 77.19 87 ASP A CA 1
ATOM 685 C C . ASP A 1 87 ? -17.083 -2.120 7.803 1.00 77.19 87 ASP A C 1
ATOM 687 O O . ASP A 1 87 ? -16.868 -0.935 7.550 1.00 77.19 87 ASP A O 1
ATOM 691 N N . LEU A 1 88 ? -17.129 -3.039 6.832 1.00 76.31 88 LEU A N 1
ATOM 692 C CA . LEU A 1 88 ? -16.900 -2.744 5.414 1.00 76.31 88 LEU A CA 1
ATOM 693 C C . LEU A 1 88 ? -17.980 -1.854 4.786 1.00 76.31 88 LEU A C 1
ATOM 695 O O . LEU A 1 88 ? -17.688 -1.147 3.815 1.00 76.31 88 LEU A O 1
ATOM 699 N N . LYS A 1 89 ? -19.219 -1.931 5.284 1.00 78.00 89 LYS A N 1
ATOM 700 C CA . LYS A 1 89 ? -20.366 -1.159 4.786 1.00 78.00 89 LYS A CA 1
ATOM 701 C C . LYS A 1 89 ? -20.385 0.260 5.354 1.00 78.00 89 LYS A C 1
ATOM 703 O O . LYS A 1 89 ? -20.743 1.184 4.632 1.00 78.00 89 LYS A O 1
ATOM 708 N N . ASN A 1 90 ? -19.974 0.422 6.610 1.00 81.50 90 ASN A N 1
ATOM 709 C CA . ASN A 1 90 ? -19.870 1.718 7.281 1.00 81.50 90 ASN A CA 1
ATOM 710 C C . ASN A 1 90 ? -18.584 2.474 6.915 1.00 81.50 90 ASN A C 1
ATOM 712 O O . ASN A 1 90 ? -18.441 3.648 7.246 1.00 81.50 90 ASN A O 1
ATOM 716 N N . PHE A 1 91 ? -17.647 1.817 6.229 1.00 82.50 91 PHE A N 1
ATOM 717 C CA . PHE A 1 91 ? -16.386 2.423 5.833 1.00 82.50 91 PHE A CA 1
ATOM 718 C C . PHE A 1 91 ? -16.595 3.578 4.830 1.00 82.50 91 PHE A C 1
ATOM 720 O O . PHE A 1 91 ? -17.277 3.392 3.815 1.00 82.50 91 PHE A O 1
ATOM 727 N N . PRO A 1 92 ? -15.963 4.750 5.038 1.00 84.19 92 PRO A N 1
ATOM 728 C CA . PRO A 1 92 ? -16.118 5.903 4.157 1.00 84.19 92 PRO A CA 1
ATOM 729 C C . PRO A 1 92 ? -15.685 5.578 2.722 1.00 84.19 92 PRO A C 1
ATOM 731 O O . PRO A 1 92 ? -14.528 5.231 2.460 1.00 84.19 92 PRO A O 1
ATOM 734 N N . ALA A 1 93 ? -16.619 5.717 1.778 1.00 83.75 93 ALA A N 1
ATOM 735 C CA . ALA A 1 93 ? -16.416 5.331 0.383 1.00 83.75 93 ALA A CA 1
ATOM 736 C C . ALA A 1 93 ? -15.234 6.069 -0.267 1.00 83.75 93 ALA A C 1
ATOM 738 O O . ALA A 1 93 ? -14.436 5.447 -0.964 1.00 83.75 93 ALA A O 1
ATOM 739 N N . GLU A 1 94 ? -15.065 7.362 0.014 1.00 85.00 94 GLU A N 1
ATOM 740 C CA . GLU A 1 94 ? -13.956 8.165 -0.516 1.00 85.00 94 GLU A CA 1
ATOM 741 C C . GLU A 1 94 ? -12.589 7.634 -0.070 1.00 85.00 94 GLU A C 1
ATOM 743 O O . GLU A 1 94 ? -11.680 7.457 -0.884 1.00 85.00 94 GLU A O 1
ATOM 748 N N . LEU A 1 95 ? -12.451 7.317 1.221 1.00 83.56 95 LEU A N 1
ATOM 749 C CA . LEU A 1 95 ? -11.212 6.775 1.772 1.00 83.56 95 LEU A CA 1
ATOM 750 C C . LEU A 1 95 ? -10.938 5.376 1.215 1.00 83.56 95 LEU A C 1
ATOM 752 O O . LEU A 1 95 ? -9.799 5.058 0.877 1.00 83.56 95 LEU A O 1
ATOM 756 N N . LYS A 1 96 ? -11.989 4.561 1.055 1.00 85.06 96 LYS A N 1
ATOM 757 C CA . LYS A 1 96 ? -11.891 3.226 0.458 1.00 85.06 96 LYS A CA 1
ATOM 758 C C . LYS A 1 96 ? -11.372 3.314 -0.968 1.00 85.06 96 LYS A C 1
ATOM 760 O O . LYS A 1 96 ? -10.415 2.626 -1.306 1.00 85.06 96 LYS A O 1
ATOM 765 N N . VAL A 1 97 ? -11.974 4.180 -1.784 1.00 87.31 97 VAL A N 1
ATOM 766 C CA . VAL A 1 97 ? -11.564 4.395 -3.175 1.00 87.31 97 VAL A CA 1
ATOM 767 C C . VAL A 1 97 ? -10.126 4.897 -3.231 1.00 87.31 97 VAL A C 1
ATOM 769 O O . VAL A 1 97 ? -9.346 4.366 -4.012 1.00 87.31 97 VAL A O 1
ATOM 772 N N . ARG A 1 98 ? -9.729 5.842 -2.369 1.00 85.31 98 ARG A N 1
ATOM 773 C CA . ARG A 1 98 ? -8.355 6.366 -2.334 1.00 85.31 98 ARG A CA 1
ATOM 774 C C . ARG A 1 98 ? -7.321 5.290 -1.994 1.00 85.31 98 ARG A C 1
ATOM 776 O O . ARG A 1 98 ? -6.308 5.184 -2.682 1.00 85.31 98 ARG A O 1
ATOM 783 N N . ILE A 1 99 ? -7.580 4.486 -0.961 1.00 86.75 99 ILE A N 1
ATOM 784 C CA . ILE A 1 99 ? -6.683 3.404 -0.532 1.00 86.75 99 ILE A CA 1
ATOM 785 C C . ILE A 1 99 ? -6.605 2.316 -1.607 1.00 86.75 99 ILE A C 1
ATOM 787 O O . ILE A 1 99 ? -5.511 1.883 -1.964 1.00 86.75 99 ILE A O 1
ATOM 791 N N . LEU A 1 100 ? -7.748 1.903 -2.163 1.00 87.50 100 LEU A N 1
ATOM 792 C CA . LEU A 1 100 ? -7.796 0.887 -3.214 1.00 87.50 100 LEU A CA 1
ATOM 793 C C . LEU A 1 100 ? -7.154 1.366 -4.515 1.00 87.50 100 LEU A C 1
ATOM 795 O O . LEU A 1 100 ? -6.464 0.587 -5.163 1.00 87.50 100 LEU A O 1
ATOM 799 N N . ALA A 1 101 ? -7.331 2.634 -4.888 1.00 87.19 101 ALA A N 1
ATOM 800 C CA . ALA A 1 101 ? -6.676 3.212 -6.055 1.00 87.19 101 ALA A CA 1
ATOM 801 C C . ALA A 1 101 ? -5.152 3.202 -5.883 1.00 87.19 101 ALA A C 1
ATOM 803 O O . ALA A 1 101 ? -4.449 2.697 -6.755 1.00 87.19 101 ALA A O 1
ATOM 804 N N . ALA A 1 102 ? -4.641 3.672 -4.739 1.00 85.81 102 ALA A N 1
ATOM 805 C CA . ALA A 1 102 ? -3.210 3.629 -4.436 1.00 85.81 102 ALA A CA 1
ATOM 806 C C . ALA A 1 102 ? -2.665 2.187 -4.440 1.00 85.81 102 ALA A C 1
ATOM 808 O O . ALA A 1 102 ? -1.602 1.914 -5.003 1.00 85.81 102 ALA A O 1
ATOM 809 N N . TRP A 1 103 ? -3.423 1.241 -3.881 1.00 86.62 103 TRP A N 1
ATOM 810 C CA . TRP A 1 103 ? -3.082 -0.181 -3.897 1.00 86.62 103 TRP A CA 1
ATOM 811 C C . TRP A 1 103 ? -3.004 -0.750 -5.318 1.00 86.62 103 TRP A C 1
ATOM 813 O O 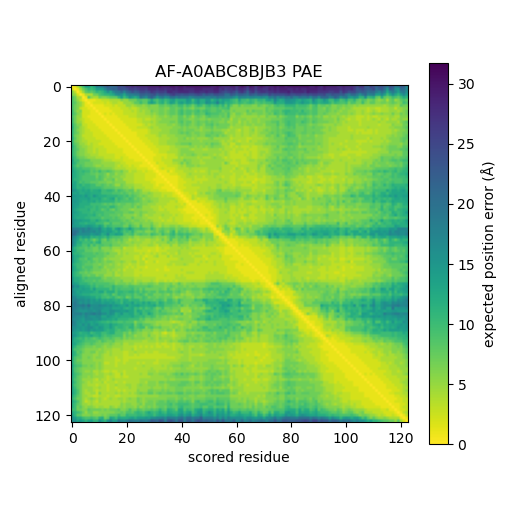. TRP A 1 103 ? -2.002 -1.359 -5.689 1.00 86.62 103 TRP A O 1
ATOM 823 N N . MET A 1 104 ? -4.029 -0.510 -6.139 1.00 87.31 104 MET A N 1
ATOM 824 C CA . MET A 1 104 ? -4.096 -0.980 -7.526 1.00 87.31 104 MET A CA 1
ATOM 825 C C . MET A 1 104 ? -2.978 -0.386 -8.383 1.00 87.31 104 MET A C 1
ATOM 827 O O . MET A 1 104 ? -2.328 -1.121 -9.124 1.00 87.31 104 MET A O 1
ATOM 831 N N . ILE A 1 105 ? -2.703 0.915 -8.242 1.00 87.75 105 ILE A N 1
ATOM 832 C CA . ILE A 1 105 ? -1.580 1.585 -8.913 1.00 87.75 105 ILE A CA 1
ATOM 833 C C . ILE A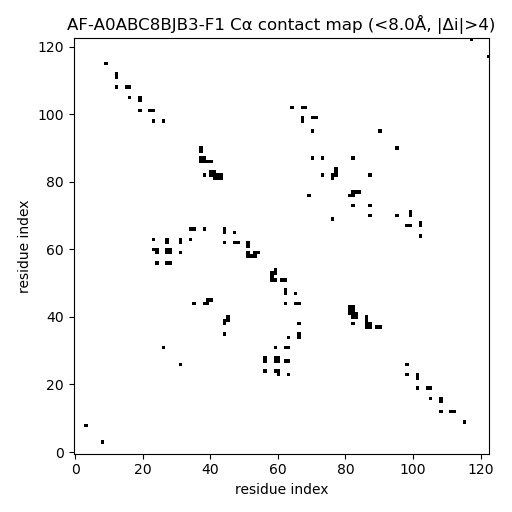 1 105 ? -0.251 0.953 -8.484 1.00 87.75 105 ILE A C 1
ATOM 835 O O . ILE A 1 105 ? 0.632 0.756 -9.313 1.00 87.75 105 ILE A O 1
ATOM 839 N N . GLY A 1 106 ? -0.111 0.583 -7.208 1.00 85.19 106 GLY A N 1
ATOM 840 C CA . GLY A 1 106 ? 1.083 -0.088 -6.688 1.00 85.19 106 GLY A CA 1
ATOM 841 C C . GLY A 1 106 ? 1.294 -1.460 -7.311 1.00 85.19 106 GLY A C 1
ATOM 842 O O . GLY A 1 106 ? 2.385 -1.754 -7.792 1.00 85.19 106 GLY A O 1
ATOM 843 N N . MET A 1 107 ? 0.235 -2.266 -7.380 1.00 86.19 107 MET A N 1
ATOM 844 C CA . MET A 1 107 ? 0.269 -3.586 -8.016 1.00 86.19 107 MET A CA 1
ATOM 845 C C . MET A 1 107 ? 0.565 -3.489 -9.520 1.00 86.19 107 MET A C 1
ATOM 847 O O . MET A 1 107 ? 1.368 -4.260 -10.049 1.00 86.19 107 MET A O 1
ATOM 851 N N . LEU A 1 108 ? -0.021 -2.505 -10.209 1.00 89.06 108 LEU A N 1
ATOM 852 C CA . LEU A 1 108 ? 0.281 -2.200 -11.611 1.00 89.06 108 LEU A CA 1
ATOM 853 C C . LEU A 1 108 ? 1.745 -1.789 -11.802 1.00 89.06 108 LEU A C 1
ATOM 855 O O . LEU A 1 108 ? 2.415 -2.296 -12.694 1.00 89.06 108 LEU A O 1
ATOM 859 N N . ALA A 1 109 ? 2.277 -0.925 -10.939 1.00 86.50 109 ALA A N 1
ATOM 860 C CA . ALA A 1 109 ? 3.671 -0.503 -11.017 1.00 86.50 109 ALA A CA 1
ATOM 861 C C . ALA A 1 109 ? 4.642 -1.666 -10.737 1.00 86.50 109 ALA A C 1
ATOM 863 O O . ALA A 1 109 ? 5.650 -1.806 -11.433 1.00 86.50 109 ALA A O 1
ATOM 864 N N . MET A 1 110 ? 4.330 -2.541 -9.773 1.00 85.94 11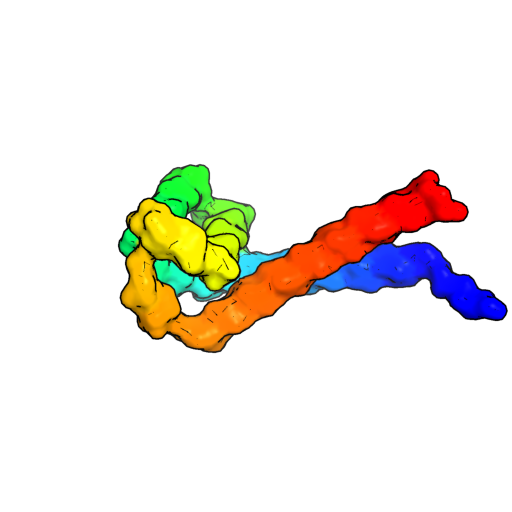0 MET A N 1
ATOM 865 C CA . MET A 1 110 ? 5.128 -3.742 -9.495 1.00 85.94 110 MET A CA 1
ATOM 866 C C . MET A 1 110 ? 5.113 -4.720 -10.671 1.00 85.94 110 MET A C 1
ATOM 868 O O . MET A 1 110 ? 6.171 -5.182 -11.090 1.00 85.94 110 MET A O 1
ATOM 872 N N . THR A 1 111 ? 3.941 -5.008 -11.241 1.00 89.00 111 THR A N 1
ATOM 873 C CA . THR A 1 111 ? 3.834 -5.890 -12.416 1.00 89.00 111 THR A CA 1
ATOM 874 C C . THR A 1 111 ? 4.546 -5.302 -13.633 1.00 89.00 111 THR A C 1
ATOM 876 O O . THR A 1 111 ? 5.304 -6.019 -14.284 1.00 89.00 111 THR A O 1
ATOM 879 N N . ALA A 1 112 ? 4.415 -3.996 -13.883 1.00 88.62 112 ALA A N 1
ATOM 880 C CA . ALA A 1 112 ? 5.164 -3.296 -14.927 1.00 88.62 112 ALA A CA 1
ATOM 881 C C . ALA A 1 112 ? 6.683 -3.393 -14.715 1.00 88.62 112 ALA A C 1
ATOM 883 O O . ALA A 1 112 ? 7.419 -3.639 -15.667 1.00 88.62 112 ALA A O 1
ATOM 884 N N . SER A 1 113 ? 7.151 -3.269 -13.469 1.00 85.75 113 SER A N 1
ATOM 885 C CA . SER A 1 113 ? 8.573 -3.405 -13.121 1.00 85.75 113 SER A CA 1
ATOM 886 C C . SER A 1 113 ? 9.098 -4.815 -13.402 1.00 85.75 113 SER A C 1
ATOM 888 O O . SER A 1 113 ? 10.186 -4.972 -13.951 1.00 85.75 113 SER A O 1
ATOM 890 N N . VAL A 1 114 ? 8.313 -5.846 -13.070 1.00 88.69 114 VAL A N 1
ATOM 891 C CA . VAL A 1 114 ? 8.659 -7.248 -13.348 1.00 88.69 114 VAL A CA 1
ATOM 892 C C . VAL A 1 114 ? 8.707 -7.503 -14.853 1.00 88.69 114 VAL A C 1
ATOM 894 O O . VAL A 1 114 ? 9.690 -8.051 -15.344 1.00 88.69 114 VAL A O 1
ATOM 897 N N . ILE A 1 115 ? 7.691 -7.064 -15.600 1.00 88.94 115 ILE A N 1
ATOM 898 C CA . ILE A 1 115 ? 7.647 -7.205 -17.063 1.00 88.94 115 ILE A CA 1
ATOM 899 C C . ILE A 1 115 ? 8.842 -6.496 -17.704 1.00 88.94 115 ILE A C 1
ATOM 901 O O . ILE A 1 115 ? 9.502 -7.079 -18.559 1.00 88.94 115 ILE A O 1
ATOM 905 N N . PHE A 1 116 ? 9.161 -5.278 -17.260 1.00 87.31 116 PHE A N 1
ATOM 906 C CA . PHE A 1 116 ? 10.313 -4.529 -17.753 1.00 87.31 116 PHE A CA 1
ATOM 907 C C . PHE A 1 116 ? 11.636 -5.245 -17.452 1.00 87.31 116 PHE A C 1
ATOM 909 O O . PHE A 1 116 ? 12.488 -5.326 -18.329 1.00 87.31 116 PHE A O 1
ATOM 916 N N . TYR A 1 117 ? 11.792 -5.824 -16.257 1.00 85.94 117 TYR A N 1
ATOM 917 C CA . TYR A 1 117 ? 12.967 -6.630 -15.908 1.00 85.94 117 TYR A CA 1
ATOM 918 C C . TYR A 1 117 ? 13.123 -7.862 -16.809 1.00 85.94 117 TYR A C 1
ATOM 920 O O . TYR A 1 117 ? 14.228 -8.181 -17.243 1.00 85.94 117 TYR A O 1
ATOM 928 N N . PHE A 1 118 ? 12.026 -8.561 -17.110 1.00 88.31 118 PHE A N 1
ATOM 929 C CA . PHE A 1 118 ? 12.067 -9.678 -18.052 1.00 88.31 118 PHE A CA 1
ATOM 930 C C . PHE A 1 118 ? 12.374 -9.198 -19.475 1.00 88.31 118 PHE A C 1
ATOM 932 O O . PHE A 1 118 ? 13.170 -9.822 -20.169 1.00 88.31 118 PHE A O 1
ATOM 939 N N . TRP A 1 119 ? 11.807 -8.071 -19.896 1.00 85.88 119 TRP A N 1
ATOM 940 C CA . TRP A 1 119 ? 12.071 -7.499 -21.211 1.00 85.88 119 TRP A CA 1
ATOM 941 C C . TRP A 1 119 ? 13.545 -7.117 -21.390 1.00 85.88 119 TRP A C 1
ATOM 943 O O . TRP A 1 119 ? 14.136 -7.501 -22.385 1.00 85.88 119 TRP A O 1
ATOM 953 N N . THR A 1 120 ? 14.181 -6.459 -20.416 1.00 82.12 120 THR A N 1
ATOM 954 C CA . THR A 1 120 ? 15.599 -6.064 -20.533 1.00 82.12 120 THR A CA 1
ATOM 955 C C . THR A 1 120 ? 16.588 -7.220 -20.414 1.00 82.12 120 THR A C 1
ATOM 957 O O . THR A 1 120 ? 17.734 -7.087 -20.836 1.00 82.12 120 THR A O 1
ATOM 960 N N . LYS A 1 121 ? 16.191 -8.329 -19.782 1.00 78.00 121 LYS A N 1
ATOM 961 C CA . LYS A 1 121 ? 17.074 -9.478 -19.549 1.00 78.00 121 LYS A CA 1
ATOM 962 C C . LYS A 1 121 ? 16.977 -10.550 -20.637 1.00 78.00 121 LYS A C 1
ATOM 964 O O . LYS A 1 121 ? 17.934 -11.301 -20.807 1.00 78.00 121 LYS A O 1
ATOM 969 N N . TYR A 1 122 ? 15.831 -10.665 -21.310 1.00 75.69 122 TYR A N 1
ATOM 970 C CA . TYR A 1 122 ? 15.543 -11.765 -22.239 1.00 75.69 122 TYR A CA 1
ATOM 971 C C . TYR A 1 122 ? 15.244 -11.328 -23.685 1.00 75.69 122 TYR A C 1
ATOM 973 O O . TYR A 1 122 ? 15.215 -12.204 -24.549 1.00 75.69 122 TYR A O 1
ATOM 981 N N . LEU A 1 123 ? 15.018 -10.035 -23.956 1.00 61.91 123 LEU A N 1
ATOM 982 C CA . LEU A 1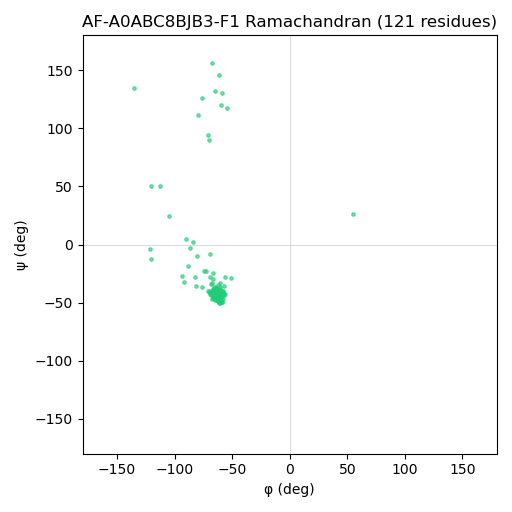 123 ? 14.950 -9.458 -25.309 1.00 61.91 123 LEU A CA 1
ATOM 983 C C . LEU A 1 123 ? 16.190 -8.606 -25.595 1.00 61.91 123 LEU A C 1
ATOM 985 O O . LEU A 1 123 ? 16.580 -8.571 -26.783 1.00 61.91 123 LEU A O 1
#

Foldseek 3Di:
DPPPDLVVLVVVLVVLLVVLVVLLLVCLLPCLVVLCVLFVQQQQLVVLCVVLVDPDSVSSSVSLLSSLVCLVPVVVCVVVVRTDVVSNVPRDPVSSCSSVVSNVSNVVSVVSVVVSVCVVPPD

Radius of gyration: 17.19 Å; Cα contacts (8 Å, |Δi|>4): 93; chains: 1; bounding box: 38×28×53 Å

Nearest PDB structures (foldseek):
  5jsb-assembly1_B  TM=2.728E-01  e=4.795E+00  synthetic construct